Protein AF-A0A7Y0GZ62-F1 (afdb_monomer)

Sequence (56 aa):
MNKPIAPADGECCENSCDPCVWDTYYAALRAWEEQQTALTAAAEAHNASANISAPA

Foldseek 3Di:
DDADDDDDPCPAVVPDDPPGPVVVNVVSNVVVVVVVVVVVVVVVVVVVVVVVPDDD

Structure (mmCIF, N/CA/C/O backbone):
data_AF-A0A7Y0GZ62-F1
#
_entry.id   AF-A0A7Y0GZ62-F1
#
loop_
_atom_site.group_PDB
_atom_site.id
_atom_site.type_symbol
_atom_site.label_atom_id
_atom_site.label_alt_id
_atom_site.label_comp_id
_atom_site.label_asym_id
_atom_site.label_entity_id
_atom_site.label_seq_id
_atom_site.pdbx_PDB_ins_code
_atom_site.Cartn_x
_atom_site.Cartn_y
_atom_site.Cartn_z
_atom_site.occupancy
_atom_site.B_iso_or_equiv
_atom_sit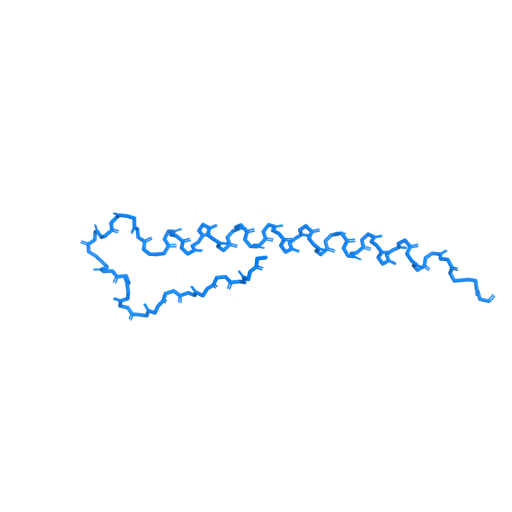e.auth_seq_id
_atom_site.auth_comp_id
_atom_site.auth_asym_id
_atom_site.auth_atom_id
_atom_site.pdbx_PDB_model_num
ATOM 1 N N . MET A 1 1 ? -8.058 -12.281 3.636 1.00 78.25 1 MET A N 1
ATOM 2 C CA . MET A 1 1 ? -7.266 -11.607 2.586 1.00 78.25 1 MET A CA 1
ATOM 3 C C . MET A 1 1 ? -6.206 -10.754 3.262 1.00 78.25 1 MET A C 1
ATOM 5 O O . MET A 1 1 ? -6.537 -10.071 4.224 1.00 78.25 1 MET A O 1
ATOM 9 N N . ASN A 1 2 ? -4.954 -10.803 2.813 1.00 89.62 2 ASN A N 1
ATOM 10 C CA . ASN A 1 2 ? -3.903 -9.912 3.317 1.00 89.62 2 ASN A CA 1
ATOM 11 C C . ASN A 1 2 ? -3.913 -8.591 2.536 1.00 89.62 2 ASN A C 1
ATOM 13 O O . ASN A 1 2 ? -4.330 -8.569 1.378 1.00 89.62 2 ASN A O 1
ATOM 17 N N . LYS A 1 3 ? -3.462 -7.499 3.170 1.00 95.25 3 LYS A N 1
ATOM 18 C CA . LYS A 1 3 ? -3.336 -6.196 2.505 1.00 95.25 3 LYS A CA 1
ATOM 19 C C . LYS A 1 3 ? -2.351 -6.321 1.332 1.00 95.25 3 LYS A C 1
ATOM 21 O O . LYS A 1 3 ? -1.253 -6.839 1.555 1.00 95.25 3 LYS A O 1
ATOM 26 N N . PRO A 1 4 ? -2.705 -5.872 0.115 1.00 96.44 4 PRO A N 1
ATOM 27 C CA . PRO A 1 4 ? -1.793 -5.939 -1.018 1.00 96.44 4 PRO A CA 1
ATOM 28 C C . PRO A 1 4 ? -0.586 -5.026 -0.803 1.00 96.44 4 PRO A C 1
ATOM 30 O O . PRO A 1 4 ? -0.683 -3.959 -0.188 1.00 96.44 4 PRO A O 1
ATOM 33 N N . ILE A 1 5 ? 0.555 -5.460 -1.328 1.00 95.62 5 ILE A N 1
ATOM 34 C CA . ILE A 1 5 ? 1.814 -4.719 -1.287 1.00 95.62 5 ILE A CA 1
ATOM 35 C C . ILE A 1 5 ? 1.881 -3.858 -2.547 1.00 95.62 5 ILE A C 1
ATOM 37 O O . ILE A 1 5 ? 1.539 -4.329 -3.630 1.00 95.62 5 ILE A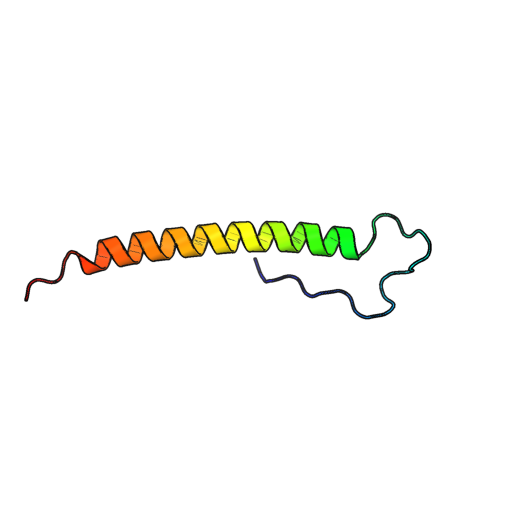 O 1
ATOM 41 N N . ALA A 1 6 ? 2.265 -2.591 -2.389 1.00 95.06 6 ALA A N 1
ATOM 42 C CA . ALA A 1 6 ? 2.438 -1.699 -3.527 1.00 95.06 6 ALA A CA 1
ATOM 43 C C . ALA A 1 6 ? 3.620 -2.168 -4.393 1.00 95.06 6 ALA A C 1
ATOM 45 O O . ALA A 1 6 ? 4.617 -2.634 -3.831 1.00 95.06 6 ALA A O 1
ATOM 46 N N . PRO A 1 7 ? 3.527 -2.047 -5.727 1.00 92.69 7 PRO A N 1
ATOM 47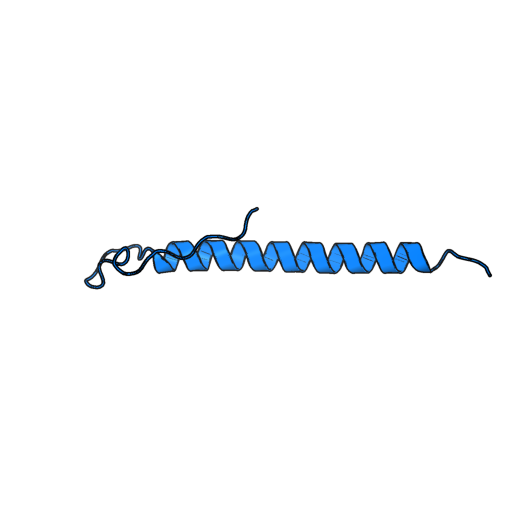 C CA . PRO A 1 7 ? 4.668 -2.290 -6.600 1.00 92.69 7 PRO A CA 1
ATOM 48 C C . PRO A 1 7 ? 5.809 -1.319 -6.279 1.00 92.69 7 PRO A C 1
ATOM 50 O O . PRO A 1 7 ? 5.576 -0.197 -5.818 1.00 92.69 7 PRO A O 1
ATOM 53 N N . ALA A 1 8 ? 7.042 -1.763 -6.507 1.00 91.12 8 ALA A N 1
ATOM 54 C CA . ALA A 1 8 ? 8.220 -0.928 -6.303 1.00 91.12 8 ALA A CA 1
ATOM 55 C C . ALA A 1 8 ? 8.389 0.101 -7.433 1.00 91.12 8 ALA A C 1
ATOM 57 O O . ALA A 1 8 ? 7.852 -0.054 -8.537 1.00 91.12 8 ALA A O 1
ATOM 58 N N . ASP A 1 9 ? 9.182 1.140 -7.171 1.00 84.19 9 ASP A N 1
ATOM 59 C CA . ASP A 1 9 ? 9.590 2.103 -8.191 1.00 84.19 9 ASP A CA 1
ATOM 60 C C . ASP A 1 9 ? 10.272 1.371 -9.365 1.00 84.19 9 ASP A C 1
ATOM 62 O O . ASP A 1 9 ? 11.228 0.616 -9.177 1.00 84.19 9 ASP A O 1
ATOM 66 N N . GLY A 1 10 ? 9.759 1.570 -10.583 1.00 82.75 10 GLY A N 1
ATOM 67 C CA . GLY A 1 10 ? 10.264 0.931 -11.806 1.00 82.75 10 GLY A CA 1
ATOM 68 C C . GLY A 1 10 ? 9.610 -0.402 -12.196 1.00 82.75 10 GLY A C 1
ATOM 69 O O . GLY A 1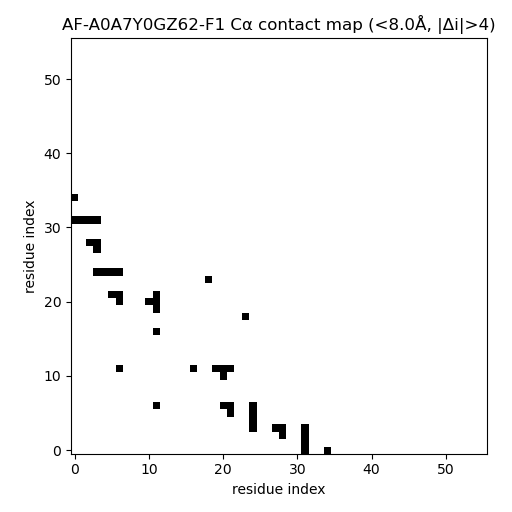 10 ? 9.892 -0.905 -13.281 1.00 82.75 10 GLY A O 1
ATOM 70 N N . GLU A 1 11 ? 8.706 -0.967 -11.385 1.00 86.50 11 GLU A N 1
ATOM 71 C CA . GLU A 1 11 ? 7.869 -2.097 -11.841 1.00 86.50 11 GLU A CA 1
ATOM 72 C C . GLU A 1 11 ? 6.761 -1.649 -12.800 1.00 86.50 11 GLU A C 1
ATOM 74 O O . GLU A 1 11 ? 6.291 -2.412 -13.645 1.00 8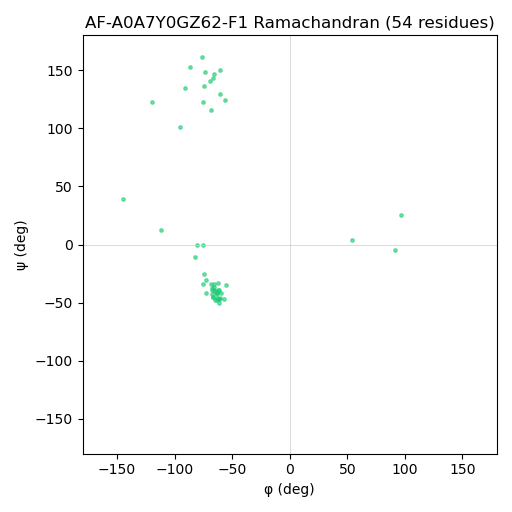6.50 11 GLU A O 1
ATOM 79 N N . CYS A 1 12 ? 6.352 -0.385 -12.696 1.00 84.81 12 CYS A N 1
ATOM 80 C CA . CYS A 1 12 ? 5.549 0.243 -13.728 1.00 84.81 12 CYS A CA 1
ATOM 81 C C . CYS A 1 12 ? 6.462 0.568 -14.908 1.00 84.81 12 CYS A C 1
ATOM 83 O O . CYS A 1 12 ? 7.426 1.306 -14.747 1.00 84.81 12 CYS A O 1
ATOM 85 N N . CYS A 1 13 ? 6.148 0.062 -16.102 1.00 82.19 13 CYS A N 1
ATOM 86 C CA . CYS A 1 13 ? 6.981 0.339 -17.272 1.00 82.19 13 CYS A CA 1
ATOM 87 C C . CYS A 1 13 ? 6.792 1.759 -17.838 1.00 82.19 13 CYS A C 1
ATOM 89 O O . CYS A 1 13 ? 7.439 2.099 -18.822 1.00 82.19 13 CYS A O 1
ATOM 91 N N . GLU A 1 14 ? 5.902 2.569 -17.237 1.00 77.94 14 GLU A N 1
ATOM 92 C CA . GLU A 1 14 ? 5.653 4.007 -17.489 1.00 77.94 14 GLU A CA 1
ATOM 93 C C . GLU A 1 14 ? 5.351 4.393 -18.954 1.00 77.94 14 GLU A C 1
ATOM 95 O O . GLU A 1 14 ? 5.175 5.566 -19.272 1.00 77.94 14 GLU A O 1
ATOM 100 N N . ASN A 1 15 ? 5.258 3.411 -19.856 1.00 73.75 15 ASN A N 1
ATOM 101 C CA . ASN A 1 15 ? 5.285 3.599 -21.306 1.00 73.75 15 ASN A CA 1
ATOM 102 C C . ASN A 1 15 ? 4.366 2.610 -22.056 1.00 73.75 15 ASN A C 1
ATOM 104 O O . ASN A 1 15 ? 4.696 2.169 -23.153 1.00 7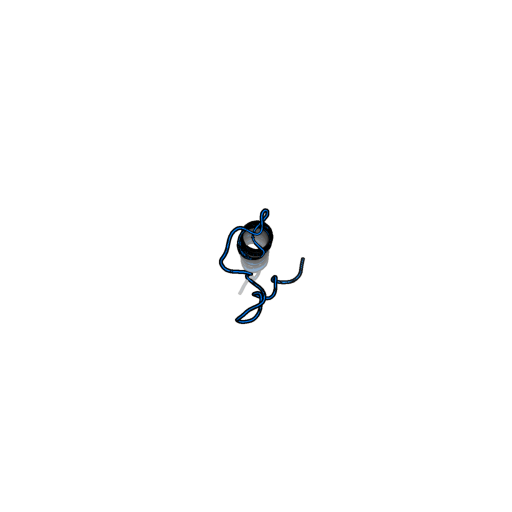3.75 15 ASN A O 1
ATOM 108 N N . SER A 1 16 ? 3.177 2.315 -21.506 1.00 71.12 16 SER A N 1
ATOM 109 C CA . SER A 1 16 ? 2.070 1.545 -22.141 1.00 71.12 16 SER A CA 1
ATOM 110 C C . SER A 1 16 ? 1.955 0.045 -21.826 1.00 71.12 16 SER A C 1
ATOM 112 O O . SER A 1 16 ? 1.370 -0.697 -22.613 1.00 71.12 16 SER A O 1
ATOM 114 N N . CYS A 1 17 ? 2.458 -0.432 -20.686 1.00 77.69 17 CYS A N 1
ATOM 115 C CA . CYS A 1 17 ? 2.114 -1.781 -20.233 1.00 77.69 17 CYS A CA 1
ATOM 116 C C . CYS A 1 17 ? 0.628 -1.833 -19.823 1.00 77.69 17 CYS A C 1
ATOM 118 O O . CYS A 1 17 ? 0.241 -1.150 -18.877 1.00 77.69 17 CYS A O 1
ATOM 120 N N . ASP A 1 18 ? -0.182 -2.620 -20.542 1.00 80.69 18 ASP A N 1
ATOM 121 C CA . ASP A 1 18 ? -1.598 -2.869 -20.244 1.00 80.69 18 ASP A CA 1
ATOM 122 C C . ASP A 1 18 ? -1.833 -4.373 -19.988 1.00 80.69 18 ASP A C 1
ATOM 124 O O . ASP A 1 18 ? -1.490 -5.194 -20.848 1.00 80.69 18 ASP A O 1
ATOM 128 N N . PRO A 1 19 ? -2.375 -4.755 -18.814 1.00 81.25 19 PRO A N 1
ATOM 129 C CA . PRO 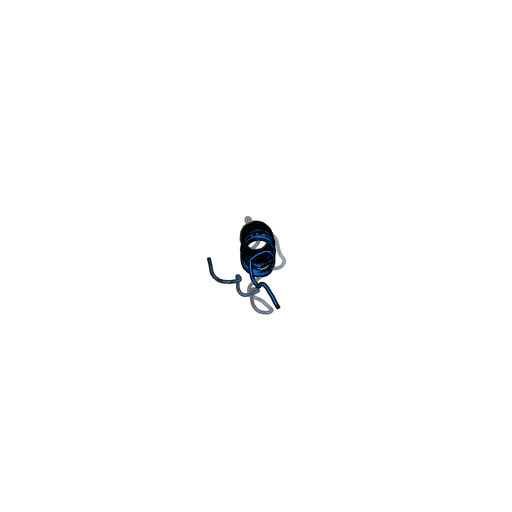A 1 19 ? -2.805 -3.878 -17.718 1.00 81.25 19 PRO A CA 1
ATOM 130 C C . PRO A 1 19 ? -1.626 -3.278 -16.932 1.00 81.25 19 PRO A C 1
ATOM 132 O O . PRO A 1 19 ? -0.583 -3.918 -16.766 1.00 81.25 19 PRO A O 1
ATOM 135 N N . CYS A 1 20 ? -1.800 -2.066 -16.397 1.00 88.00 20 CYS A N 1
ATOM 136 C CA . CYS A 1 20 ? -0.791 -1.451 -15.540 1.00 88.00 20 CYS A CA 1
ATOM 137 C C . CYS A 1 20 ? -0.704 -2.209 -14.206 1.00 88.00 20 CYS A C 1
ATOM 139 O O . CYS A 1 20 ? -1.719 -2.589 -13.617 1.00 88.00 20 CYS A O 1
ATOM 141 N N . VAL A 1 21 ? 0.507 -2.392 -13.668 1.00 91.62 21 VAL A N 1
ATOM 142 C CA . VAL A 1 21 ? 0.699 -3.025 -12.350 1.00 91.62 21 VAL A CA 1
ATOM 143 C C . VAL A 1 21 ? -0.095 -2.300 -11.255 1.00 91.62 21 VAL A C 1
ATOM 145 O O . VAL A 1 21 ? -0.683 -2.935 -10.377 1.00 91.62 21 VAL A O 1
ATOM 148 N N . TRP A 1 22 ? -0.221 -0.976 -11.372 1.00 91.75 22 TRP A N 1
ATOM 149 C CA . TRP A 1 22 ? -1.029 -0.160 -10.474 1.00 91.75 22 TRP A CA 1
ATOM 150 C C . TRP A 1 22 ? -2.524 -0.466 -10.567 1.00 91.75 22 TRP A C 1
ATOM 152 O O . TRP A 1 22 ? -3.198 -0.456 -9.538 1.00 91.75 22 TRP A O 1
ATOM 162 N N . ASP A 1 23 ? -3.045 -0.817 -11.745 1.00 91.94 23 ASP A N 1
ATOM 163 C CA . ASP A 1 23 ? -4.459 -1.178 -11.897 1.00 91.94 23 ASP A CA 1
ATOM 164 C C . ASP A 1 23 ? -4.781 -2.432 -11.087 1.00 91.94 23 ASP A C 1
ATOM 166 O O . ASP A 1 23 ? -5.757 -2.470 -10.330 1.00 91.94 23 ASP A O 1
ATOM 170 N N . THR A 1 24 ? -3.915 -3.444 -11.192 1.00 92.44 24 THR A N 1
ATOM 171 C CA . THR A 1 24 ? -4.068 -4.692 -10.434 1.00 92.44 24 THR A CA 1
ATOM 172 C C . THR A 1 24 ? -3.948 -4.452 -8.928 1.00 92.44 24 THR A C 1
ATOM 174 O O . THR A 1 24 ? -4.763 -4.963 -8.154 1.00 92.44 24 THR A O 1
ATOM 177 N N . TYR A 1 25 ? -2.997 -3.609 -8.512 1.00 95.25 25 TYR A N 1
ATOM 178 C CA . TYR A 1 25 ? -2.804 -3.229 -7.116 1.00 95.25 25 TYR A CA 1
ATOM 179 C C . TYR A 1 25 ? -4.038 -2.526 -6.539 1.00 95.25 25 TYR A C 1
ATOM 181 O O . TYR A 1 25 ? -4.542 -2.940 -5.494 1.00 95.25 25 TYR A O 1
ATOM 189 N N . TYR A 1 26 ? -4.571 -1.507 -7.218 1.00 95.19 26 TYR A N 1
ATOM 190 C CA . TYR A 1 26 ? -5.730 -0.766 -6.720 1.00 95.19 26 TYR A CA 1
ATOM 191 C C . TYR A 1 26 ? -7.009 -1.602 -6.726 1.00 95.19 26 TYR A C 1
ATOM 193 O O . TYR A 1 26 ? -7.832 -1.461 -5.822 1.00 95.19 26 TYR A O 1
ATOM 201 N N . ALA A 1 27 ? -7.176 -2.505 -7.695 1.00 95.94 27 ALA A N 1
ATOM 202 C CA . ALA A 1 27 ? -8.284 -3.454 -7.680 1.00 95.94 27 ALA A CA 1
ATOM 203 C C . ALA A 1 27 ? -8.225 -4.369 -6.445 1.00 95.94 27 ALA A C 1
ATOM 205 O O . ALA A 1 27 ? -9.226 -4.518 -5.740 1.00 95.94 27 ALA A O 1
ATOM 206 N N . ALA A 1 28 ? -7.047 -4.924 -6.140 1.00 96.56 28 ALA A N 1
ATOM 207 C CA . ALA A 1 28 ? -6.846 -5.747 -4.951 1.00 96.56 28 ALA A CA 1
ATOM 208 C C . ALA A 1 28 ? -6.997 -4.941 -3.649 1.00 96.56 28 ALA A C 1
ATOM 210 O O . ALA A 1 28 ? -7.536 -5.456 -2.667 1.00 96.56 28 ALA A O 1
ATOM 211 N N . LEU A 1 29 ? -6.544 -3.683 -3.638 1.00 97.75 29 LEU A N 1
ATOM 212 C CA . LEU A 1 29 ? -6.627 -2.812 -2.468 1.00 97.75 29 LEU A CA 1
ATOM 213 C C . LEU A 1 29 ? -8.081 -2.503 -2.122 1.00 97.75 29 LEU A C 1
ATOM 215 O O . LEU A 1 29 ? -8.467 -2.718 -0.977 1.00 97.75 29 LEU A O 1
ATOM 219 N N . ARG A 1 30 ? -8.900 -2.121 -3.110 1.00 97.50 30 ARG A N 1
ATOM 220 C CA . ARG A 1 30 ? -10.338 -1.883 -2.904 1.00 97.50 30 ARG A CA 1
ATOM 221 C C . ARG A 1 30 ? -11.042 -3.110 -2.330 1.00 97.50 30 ARG A C 1
ATOM 223 O O . ARG A 1 30 ? -11.742 -3.007 -1.329 1.00 97.50 30 ARG A O 1
ATOM 230 N N . ALA A 1 31 ? -10.787 -4.290 -2.898 1.00 97.06 31 ALA A N 1
ATOM 231 C CA . ALA A 1 31 ? -11.376 -5.533 -2.401 1.00 97.06 31 ALA A CA 1
ATOM 232 C C . ALA A 1 31 ? -10.952 -5.852 -0.954 1.00 97.06 31 ALA A C 1
ATOM 234 O O . ALA A 1 31 ? -11.719 -6.443 -0.191 1.00 97.06 31 ALA A O 1
ATOM 235 N N . TRP A 1 32 ? -9.729 -5.485 -0.562 1.00 97.25 32 TRP A N 1
ATOM 236 C CA . TRP A 1 32 ? -9.268 -5.623 0.818 1.00 97.25 32 TRP A CA 1
ATOM 237 C C . TRP A 1 32 ? -9.929 -4.597 1.756 1.00 97.25 32 TRP A C 1
ATOM 239 O O . TRP A 1 32 ? -10.347 -4.972 2.850 1.00 97.25 32 TRP A O 1
ATOM 249 N N . GLU A 1 33 ? -10.078 -3.339 1.338 1.00 96.62 33 GLU A N 1
ATOM 250 C CA . GLU A 1 33 ? -10.740 -2.281 2.120 1.00 96.62 33 GLU A CA 1
ATOM 251 C C . GLU A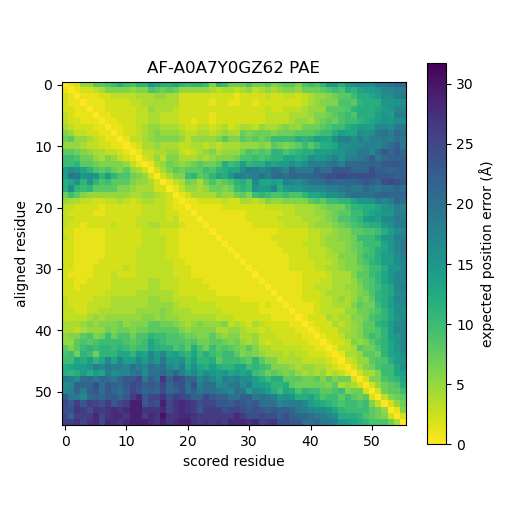 1 33 ? -12.220 -2.597 2.381 1.00 96.62 33 GLU A C 1
ATOM 253 O O . GLU A 1 33 ? -12.708 -2.426 3.503 1.00 96.62 33 GLU A O 1
ATOM 258 N N . GLU A 1 34 ? -12.922 -3.129 1.378 1.00 96.38 34 GLU A N 1
ATOM 259 C CA . GLU A 1 34 ? -14.308 -3.596 1.501 1.00 96.38 34 GLU A CA 1
ATOM 260 C C . GLU A 1 34 ? -14.428 -4.719 2.540 1.00 96.38 34 GLU A C 1
ATOM 262 O O . GLU A 1 34 ? -15.283 -4.672 3.429 1.00 96.38 34 GLU A O 1
ATOM 267 N N . GLN A 1 35 ? -13.523 -5.701 2.489 1.00 94.75 35 GLN A N 1
ATOM 268 C CA . GLN A 1 35 ? -13.472 -6.775 3.483 1.00 94.75 35 GLN A CA 1
ATOM 269 C C . GLN A 1 35 ? -13.162 -6.239 4.879 1.00 94.75 35 GLN A C 1
ATOM 271 O O . GLN A 1 35 ? -13.791 -6.658 5.851 1.00 94.75 35 GLN A O 1
ATOM 276 N N . GLN A 1 36 ? -12.215 -5.308 4.996 1.00 94.81 36 GLN A N 1
ATOM 277 C CA . GLN A 1 36 ? -11.842 -4.742 6.285 1.00 94.81 36 GLN A CA 1
ATOM 278 C C . GLN A 1 36 ? -12.999 -3.954 6.902 1.00 94.81 36 GLN A C 1
ATOM 280 O O . GLN A 1 36 ? -13.251 -4.085 8.098 1.00 94.81 36 GLN A O 1
ATOM 285 N N . THR A 1 37 ? -13.739 -3.206 6.085 1.00 93.81 37 THR A N 1
ATOM 286 C CA . THR A 1 37 ? -14.946 -2.483 6.504 1.00 93.81 37 THR A CA 1
ATOM 287 C C . THR A 1 37 ? -16.014 -3.445 7.019 1.00 93.81 37 THR A C 1
ATOM 289 O O . THR A 1 37 ? -16.550 -3.242 8.108 1.00 93.81 37 THR A O 1
ATOM 292 N N . ALA A 1 38 ? -16.279 -4.531 6.286 1.00 91.56 38 ALA A N 1
ATOM 293 C CA . ALA A 1 38 ? -17.249 -5.546 6.697 1.00 91.56 38 ALA A CA 1
ATOM 294 C C . ALA A 1 38 ? -16.855 -6.240 8.014 1.00 91.56 38 ALA A C 1
ATOM 296 O O . ALA A 1 38 ? -17.705 -6.459 8.878 1.00 91.56 38 ALA A O 1
ATOM 297 N N . LEU A 1 39 ? -15.567 -6.549 8.195 1.00 90.81 39 LEU A N 1
ATOM 298 C CA . LEU A 1 39 ? -15.049 -7.155 9.424 1.00 90.81 39 LEU A CA 1
ATOM 299 C C . LEU A 1 39 ? -15.133 -6.202 10.619 1.00 90.81 39 LEU A C 1
ATOM 301 O O . LEU A 1 39 ? -15.533 -6.633 11.699 1.00 90.81 39 LEU A O 1
ATOM 305 N N . THR A 1 40 ? -14.793 -4.923 10.438 1.00 88.69 40 THR A N 1
ATOM 306 C CA . THR A 1 40 ? -14.901 -3.915 11.502 1.00 88.69 40 THR A CA 1
ATOM 307 C C . THR A 1 40 ? -16.356 -3.728 11.921 1.00 88.69 40 THR A C 1
ATOM 309 O O . THR A 1 40 ? -16.655 -3.837 13.106 1.00 88.69 40 THR A O 1
ATOM 312 N N . ALA A 1 41 ? -17.277 -3.570 10.965 1.00 87.38 41 ALA A N 1
ATOM 313 C CA . ALA A 1 41 ? -18.704 -3.440 11.260 1.00 87.38 41 ALA A CA 1
ATOM 314 C C . ALA A 1 41 ? -19.261 -4.673 12.001 1.00 87.38 41 ALA A C 1
ATOM 316 O O . ALA A 1 41 ? -20.016 -4.543 12.966 1.00 87.38 41 ALA A O 1
ATOM 317 N N . ALA A 1 42 ? -18.855 -5.882 11.598 1.00 81.62 42 ALA A N 1
ATOM 318 C CA . ALA A 1 42 ? -19.234 -7.113 12.290 1.00 81.62 42 ALA A CA 1
ATOM 319 C C . ALA A 1 42 ? -18.635 -7.199 13.707 1.00 81.62 42 ALA A C 1
ATOM 321 O O . ALA A 1 42 ? -19.318 -7.629 14.640 1.00 81.62 42 ALA A O 1
ATOM 322 N N . ALA A 1 43 ? -17.384 -6.768 13.892 1.00 81.88 43 ALA A N 1
ATOM 323 C CA . ALA A 1 43 ? -16.723 -6.746 15.195 1.00 81.88 43 ALA A CA 1
ATOM 324 C C . ALA A 1 43 ? -17.360 -5.730 16.158 1.00 81.88 43 ALA A C 1
ATOM 326 O O . ALA A 1 43 ? -17.496 -6.020 17.349 1.00 81.88 43 ALA A O 1
ATOM 327 N N . GLU A 1 44 ? -17.786 -4.567 15.662 1.00 79.38 44 GLU A N 1
ATOM 328 C CA . GLU A 1 44 ? -18.523 -3.569 16.445 1.00 79.38 44 GLU A CA 1
ATOM 329 C C . GLU A 1 44 ? -19.905 -4.089 16.853 1.00 79.38 44 GLU A C 1
ATOM 331 O O . GLU A 1 44 ? -20.264 -4.012 18.028 1.00 79.38 44 GLU A O 1
ATOM 336 N N . ALA A 1 45 ? -20.648 -4.709 15.930 1.00 73.62 45 ALA A N 1
ATOM 337 C CA . ALA A 1 45 ? -21.946 -5.318 16.229 1.00 73.62 45 ALA A CA 1
ATOM 338 C C . ALA A 1 45 ? -21.837 -6.461 17.259 1.00 73.62 45 ALA A C 1
ATOM 340 O O . ALA A 1 45 ? -22.671 -6.579 18.166 1.00 73.62 45 ALA A O 1
ATOM 341 N N . HIS A 1 46 ? -20.785 -7.280 17.159 1.00 74.81 46 HIS A N 1
ATOM 342 C CA . HIS A 1 46 ? -20.508 -8.346 18.121 1.00 74.81 46 HIS A CA 1
ATOM 343 C C . HIS A 1 46 ? -20.148 -7.786 19.508 1.00 74.81 46 HIS A C 1
ATOM 345 O O . HIS A 1 46 ? -20.688 -8.244 20.515 1.00 74.81 46 HIS A O 1
ATOM 351 N N . ASN A 1 47 ? -19.287 -6.765 19.583 1.00 73.62 47 ASN A N 1
ATOM 352 C CA . ASN A 1 47 ? -18.917 -6.142 20.861 1.00 73.62 47 ASN A CA 1
ATOM 353 C C . ASN A 1 47 ? -20.083 -5.390 21.516 1.00 73.62 47 ASN A C 1
ATOM 355 O O . ASN A 1 47 ? -20.261 -5.486 22.730 1.00 73.62 47 ASN A O 1
ATOM 359 N N . ALA A 1 48 ? -20.910 -4.694 20.733 1.00 71.19 48 ALA A N 1
ATOM 360 C CA . ALA A 1 48 ? -22.107 -4.030 21.243 1.00 71.19 48 ALA A CA 1
ATOM 361 C C . ALA A 1 48 ? -23.093 -5.036 21.862 1.00 71.19 48 ALA A C 1
ATOM 363 O O . ALA A 1 48 ? -23.653 -4.778 22.925 1.00 71.19 48 ALA A O 1
ATOM 364 N N . SER A 1 49 ? -23.246 -6.213 21.249 1.00 62.91 49 SER A N 1
ATOM 365 C CA . SER A 1 49 ? -24.113 -7.284 21.762 1.00 62.91 49 SER A CA 1
ATOM 366 C C . SER A 1 49 ? -23.536 -7.985 23.000 1.00 62.91 49 SER A C 1
ATOM 368 O O . SER A 1 49 ? -24.288 -8.435 23.861 1.00 62.91 49 SER A O 1
ATOM 370 N N . ALA A 1 50 ? -22.208 -8.059 23.131 1.00 65.31 50 ALA A N 1
ATOM 371 C CA . ALA A 1 50 ? -21.553 -8.649 24.299 1.00 65.31 50 ALA A CA 1
ATOM 372 C C . ALA A 1 50 ? -21.594 -7.729 25.535 1.00 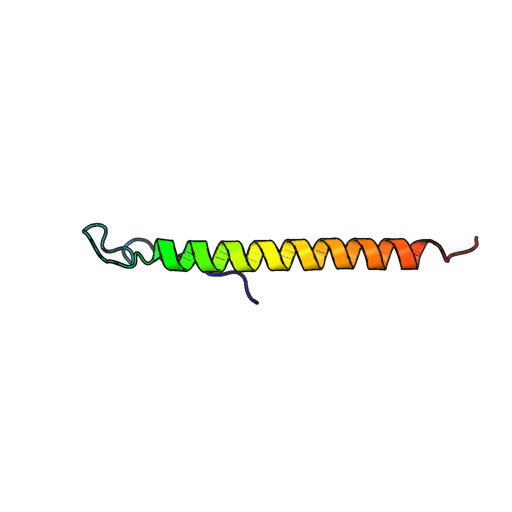65.31 50 ALA A C 1
ATOM 374 O O . ALA A 1 50 ? -21.728 -8.209 26.660 1.00 65.31 50 ALA A O 1
ATOM 375 N N . ASN A 1 51 ? -21.520 -6.408 25.342 1.00 62.72 51 ASN A N 1
ATOM 376 C CA . ASN A 1 51 ? -21.422 -5.451 26.449 1.00 62.72 51 ASN A CA 1
ATOM 377 C C . ASN A 1 51 ? -22.774 -5.088 27.101 1.00 62.72 51 ASN A C 1
ATOM 379 O O . ASN A 1 51 ? -22.802 -4.494 28.173 1.00 62.72 51 ASN A O 1
ATOM 383 N N . ILE A 1 52 ? -23.908 -5.465 26.501 1.00 64.31 52 ILE A N 1
ATOM 384 C CA . ILE A 1 52 ? -25.250 -5.236 27.079 1.00 64.31 52 ILE A CA 1
ATOM 385 C C . ILE A 1 52 ? -25.658 -6.268 28.150 1.00 64.31 52 ILE A C 1
ATOM 387 O O . ILE A 1 52 ? -26.751 -6.165 28.700 1.00 64.31 52 ILE A O 1
ATOM 391 N N . SER A 1 53 ? -24.810 -7.261 28.453 1.00 60.59 53 SER A N 1
ATOM 392 C CA . SER A 1 53 ? -25.140 -8.378 29.362 1.00 60.59 53 SER A CA 1
ATOM 393 C C . SER A 1 53 ? -24.362 -8.390 30.689 1.00 60.59 53 SER A C 1
ATOM 395 O O . SER A 1 53 ? -24.400 -9.399 31.388 1.00 60.59 53 SER A O 1
ATOM 397 N N . ALA A 1 54 ? -23.662 -7.313 31.064 1.00 57.66 54 ALA A N 1
ATOM 398 C CA . ALA A 1 54 ? -22.973 -7.227 32.358 1.00 57.66 54 ALA A CA 1
ATOM 399 C C . ALA A 1 54 ? -23.848 -6.502 33.407 1.00 57.66 54 ALA A C 1
ATOM 401 O O . ALA A 1 54 ? -23.920 -5.272 33.373 1.00 57.66 54 ALA A O 1
ATOM 402 N N . PRO A 1 55 ? -24.533 -7.209 34.333 1.00 61.53 55 PRO A N 1
ATOM 403 C CA . PRO A 1 55 ? -25.138 -6.563 35.492 1.00 61.53 55 PRO A CA 1
ATOM 404 C C . PRO A 1 55 ? -24.045 -6.183 36.506 1.00 61.53 55 PRO A C 1
ATOM 406 O O . PRO A 1 55 ? -23.119 -6.960 36.746 1.00 61.53 55 PRO A O 1
ATOM 409 N N . ALA A 1 56 ? -24.161 -4.970 37.053 1.00 62.47 56 ALA A N 1
ATOM 410 C CA . ALA A 1 56 ? -23.360 -4.447 38.162 1.00 62.47 56 ALA A CA 1
ATOM 411 C C . ALA A 1 56 ? -23.781 -5.043 39.514 1.00 62.47 56 ALA A C 1
ATOM 413 O O . ALA A 1 56 ? -24.971 -5.420 39.644 1.00 62.47 56 ALA A O 1
#

Secondary structure (DSSP, 8-state):
-PPPPPPPTTTS-SS--SS-HHHHHHHHHHHHHHHHHHHHHHHHHHHHHHHTT---

Radius of gyration: 19.18 Å; Cα contacts (8 Å, |Δi|>4): 22; chains: 1; bounding box: 36×16×60 Å

Mean predicted aligned error: 8.29 Å

pLDDT: mean 84.17, std 11.77, range [57.66, 97.75]

Solvent-accessible surface area (backbone atoms only — not comparable to full-atom values): 3624 Å² total; per-residue (Å²): 135,77,83,71,75,80,80,58,94,75,68,56,73,90,76,78,59,82,80,42,63,64,58,58,45,52,55,51,38,51,58,42,53,54,50,50,50,54,51,50,55,50,50,50,56,49,50,59,64,60,66,75,71,73,84,132